Protein AF-A0A846QJW4-F1 (afdb_monomer_lite)

Secondary structure (DSSP, 8-state):
-PPP---HHHHHHHTT---SEEEE-TTSSEEPPP-SSSEEEEETTEEEEESSHHHHHHHHHTTS-EESSSEE-TT-GGGSTTEEEPP--------

Foldseek 3Di:
DDDDPDAVVNVCVVVVNDFPEEWEDEQQFKTADDDDPQYWYDYPFFIATDRDPVVVVVCCVVVCWPDDRMIGRPVGRCPRPRTDTDPPPPPPPDD

Organism: NCBI:txid995050

Structure (mmCIF, N/CA/C/O backbone):
data_AF-A0A846QJW4-F1
#
_entry.id   AF-A0A846QJW4-F1
#
loop_
_atom_site.group_PDB
_atom_site.id
_atom_site.type_symbol
_atom_site.label_atom_id
_atom_site.label_alt_id
_atom_site.label_comp_id
_atom_site.label_asym_id
_atom_site.label_entity_id
_atom_site.label_seq_id
_atom_site.pdbx_PDB_ins_code
_atom_site.Cartn_x
_atom_site.Cartn_y
_atom_site.Cartn_z
_atom_site.occupancy
_atom_site.B_iso_or_equiv
_atom_site.auth_seq_id
_atom_site.auth_comp_id
_atom_site.auth_asym_id
_atom_site.auth_atom_id
_atom_site.pdbx_PDB_model_num
ATOM 1 N N . MET A 1 1 ? 26.734 6.623 -14.043 1.00 36.56 1 MET A N 1
ATOM 2 C CA . MET A 1 1 ? 25.333 6.990 -14.354 1.00 36.56 1 MET A CA 1
ATOM 3 C C . MET A 1 1 ? 24.435 6.321 -13.316 1.00 36.56 1 MET A C 1
ATOM 5 O O . MET A 1 1 ? 24.215 5.121 -13.399 1.00 36.56 1 MET A O 1
ATOM 9 N N . GLY A 1 2 ? 24.037 7.029 -12.255 1.00 43.16 2 GLY A N 1
ATOM 10 C CA . GLY A 1 2 ? 23.169 6.445 -11.224 1.00 43.16 2 GLY A CA 1
ATOM 11 C C . GLY A 1 2 ? 21.771 6.224 -11.797 1.00 43.16 2 GLY A C 1
ATOM 12 O O . GLY A 1 2 ? 21.221 7.151 -12.391 1.00 43.16 2 GLY A O 1
ATOM 13 N N . LYS A 1 3 ? 21.209 5.015 -11.665 1.00 47.22 3 LYS A N 1
ATOM 14 C CA . LYS A 1 3 ? 19.814 4.753 -12.054 1.00 47.22 3 LYS A CA 1
ATOM 15 C C . LYS A 1 3 ? 18.930 5.798 -11.364 1.00 47.22 3 LYS A C 1
ATOM 17 O O . LYS A 1 3 ? 19.012 5.953 -10.144 1.00 47.22 3 LYS A O 1
ATOM 22 N N . LYS A 1 4 ? 18.140 6.557 -12.133 1.00 53.09 4 LYS A N 1
ATOM 23 C CA . LYS A 1 4 ? 17.147 7.477 -11.561 1.00 53.09 4 LYS A CA 1
ATOM 24 C C . LYS A 1 4 ? 16.245 6.633 -10.661 1.00 53.09 4 LYS A C 1
ATOM 26 O O . LYS A 1 4 ? 15.695 5.644 -11.129 1.00 53.09 4 LYS A O 1
ATOM 31 N N . LYS A 1 5 ? 16.154 6.975 -9.373 1.00 56.78 5 LYS A N 1
ATOM 32 C CA . LYS A 1 5 ? 15.239 6.294 -8.452 1.00 56.78 5 LYS A CA 1
ATOM 33 C C . LYS A 1 5 ? 13.829 6.550 -8.965 1.00 56.78 5 LYS A C 1
ATOM 35 O O . LYS A 1 5 ? 13.394 7.703 -8.973 1.00 56.78 5 LYS A O 1
ATOM 40 N N . ASP A 1 6 ? 13.158 5.510 -9.442 1.00 64.19 6 ASP A N 1
ATOM 41 C CA . ASP A 1 6 ? 11.765 5.618 -9.843 1.00 64.19 6 ASP A CA 1
ATOM 42 C C . ASP A 1 6 ? 10.952 6.038 -8.620 1.00 64.19 6 ASP A C 1
ATOM 44 O O . ASP A 1 6 ? 10.886 5.349 -7.604 1.00 64.19 6 ASP A O 1
ATOM 48 N N . THR A 1 7 ? 10.413 7.251 -8.682 1.00 82.31 7 THR A N 1
ATOM 49 C CA . THR A 1 7 ? 9.496 7.746 -7.661 1.00 82.31 7 THR A CA 1
ATOM 50 C C . THR A 1 7 ? 8.094 7.281 -8.016 1.00 82.31 7 THR A C 1
ATOM 52 O O . THR A 1 7 ? 7.761 7.123 -9.193 1.00 82.31 7 THR A O 1
ATOM 55 N N . TRP A 1 8 ? 7.227 7.150 -7.015 1.00 85.75 8 TRP A N 1
ATOM 56 C CA . TRP A 1 8 ? 5.817 6.844 -7.255 1.00 85.75 8 TRP A CA 1
ATOM 57 C C . TRP A 1 8 ? 5.153 7.869 -8.198 1.00 85.75 8 TRP A C 1
ATOM 59 O O . TRP A 1 8 ? 4.280 7.507 -8.975 1.00 85.75 8 TRP A O 1
ATOM 69 N N . ARG A 1 9 ? 5.609 9.132 -8.200 1.00 88.75 9 ARG A N 1
ATOM 70 C CA . ARG A 1 9 ? 5.127 10.180 -9.118 1.00 88.75 9 ARG A CA 1
ATOM 71 C C . ARG A 1 9 ? 5.487 9.892 -10.571 1.00 88.75 9 ARG A C 1
ATOM 73 O O . ARG A 1 9 ? 4.642 10.031 -11.447 1.00 88.75 9 ARG A O 1
ATOM 80 N N . ALA A 1 10 ? 6.733 9.487 -10.824 1.00 87.38 10 ALA A N 1
ATOM 81 C CA . ALA A 1 10 ? 7.180 9.127 -12.168 1.00 87.38 10 ALA A CA 1
ATOM 82 C C . ALA A 1 10 ? 6.413 7.907 -12.693 1.00 87.38 10 ALA A C 1
ATOM 84 O O . ALA A 1 10 ? 6.038 7.866 -13.860 1.00 87.38 10 ALA A O 1
ATOM 85 N N . PHE A 1 11 ? 6.147 6.933 -11.825 1.00 86.69 11 PHE A N 1
ATOM 86 C CA . PHE A 1 11 ? 5.306 5.789 -12.152 1.00 86.69 11 PHE A CA 1
ATOM 87 C C . PHE A 1 11 ? 3.858 6.202 -12.455 1.00 86.69 11 PHE A C 1
ATOM 89 O O . PHE A 1 11 ? 3.339 5.871 -13.518 1.00 86.69 11 PHE A O 1
ATOM 96 N N . ALA A 1 12 ? 3.228 6.989 -11.579 1.00 89.88 12 ALA A N 1
ATOM 97 C CA . ALA A 1 12 ? 1.857 7.455 -11.771 1.00 89.88 12 ALA A CA 1
ATOM 98 C C . ALA A 1 12 ? 1.686 8.232 -13.083 1.00 89.88 12 ALA A C 1
ATOM 100 O O . ALA A 1 12 ? 0.736 7.984 -13.819 1.00 89.88 12 ALA A O 1
ATOM 101 N N . ALA A 1 13 ? 2.640 9.107 -13.419 1.00 89.00 13 ALA A N 1
ATOM 102 C CA . ALA A 1 13 ? 2.633 9.844 -14.678 1.00 89.00 13 ALA A CA 1
ATOM 103 C C . ALA A 1 13 ? 2.732 8.916 -15.902 1.00 89.00 13 ALA A C 1
ATOM 105 O O . ALA A 1 13 ? 1.952 9.067 -16.838 1.00 89.00 13 ALA A O 1
ATOM 106 N N . ARG A 1 14 ? 3.645 7.931 -15.881 1.00 87.62 14 ARG A N 1
ATOM 107 C CA . ARG A 1 14 ? 3.820 6.952 -16.974 1.00 87.62 14 ARG A CA 1
ATOM 108 C C . ARG A 1 14 ? 2.585 6.084 -17.207 1.00 87.62 14 ARG A C 1
ATOM 110 O O . ARG A 1 14 ? 2.328 5.689 -18.336 1.00 87.62 14 ARG A O 1
ATOM 117 N N . HIS A 1 15 ? 1.840 5.792 -16.146 1.00 84.81 15 HIS A N 1
ATOM 118 C CA . HIS A 1 15 ? 0.648 4.946 -16.196 1.00 84.81 15 HIS A CA 1
ATOM 119 C C . HIS A 1 15 ? -0.665 5.743 -16.148 1.00 84.81 15 HIS A C 1
ATOM 121 O O . HIS A 1 15 ? -1.725 5.151 -15.973 1.00 84.81 15 HIS A O 1
ATOM 127 N N . HIS A 1 16 ? -0.611 7.073 -16.307 1.00 88.88 16 HIS A N 1
ATOM 128 C CA . HIS A 1 16 ? -1.772 7.974 -16.284 1.00 88.88 16 HIS A CA 1
ATOM 129 C C . HIS A 1 16 ? -2.681 7.804 -15.049 1.00 88.88 16 HIS A C 1
ATOM 131 O O . HIS A 1 16 ? -3.899 7.982 -15.116 1.00 88.88 16 HIS A O 1
ATOM 137 N N . LEU A 1 17 ? -2.083 7.478 -13.902 1.00 88.50 17 LEU A N 1
ATOM 138 C CA . LEU A 1 17 ? -2.789 7.271 -12.643 1.00 88.50 17 LEU A CA 1
ATOM 139 C C . LEU A 1 17 ? -3.106 8.616 -11.982 1.00 88.50 17 LEU A C 1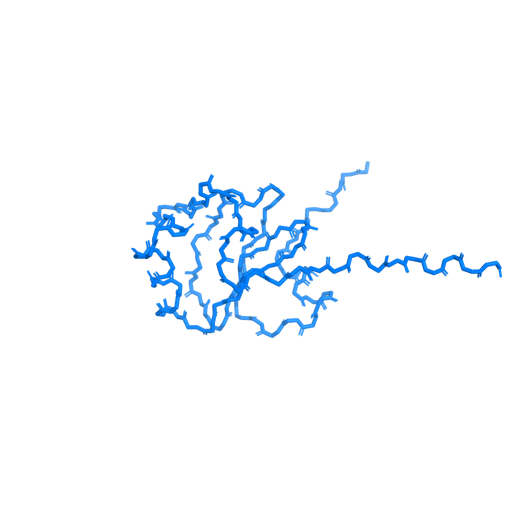
ATOM 141 O O . LEU A 1 17 ? -2.205 9.402 -11.684 1.00 88.50 17 LEU A O 1
ATOM 145 N N . LYS A 1 18 ? -4.390 8.867 -11.711 1.00 91.00 18 LYS A N 1
ATOM 146 C CA . LYS A 1 18 ? -4.852 10.048 -10.966 1.00 91.00 18 LYS A CA 1
ATOM 147 C C . LYS A 1 18 ? -4.836 9.764 -9.467 1.00 91.00 18 LYS A C 1
ATOM 149 O O . LYS A 1 18 ? -5.811 9.256 -8.928 1.00 91.00 18 LYS A O 1
ATOM 154 N N . VAL A 1 19 ? -3.716 10.060 -8.818 1.00 92.12 19 VAL A N 1
ATOM 155 C CA . VAL A 1 19 ? -3.472 9.733 -7.405 1.00 92.12 19 VAL A CA 1
ATOM 156 C C . VAL A 1 19 ? -3.067 10.958 -6.603 1.00 92.12 19 VAL A C 1
ATOM 158 O O . VAL A 1 19 ? -2.291 11.789 -7.073 1.00 92.12 19 VAL A O 1
ATOM 161 N N . GLU A 1 20 ?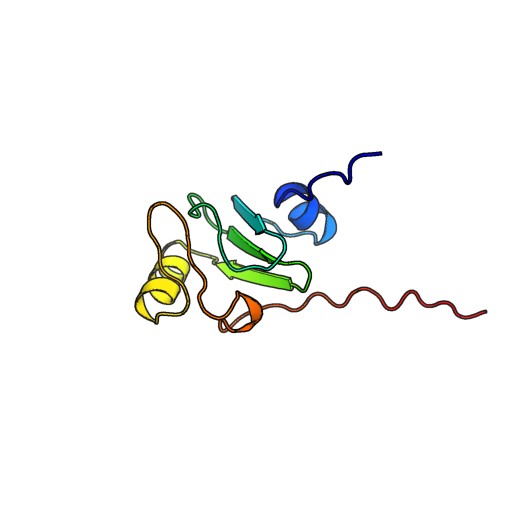 -3.516 11.009 -5.356 1.00 94.38 20 GLU A N 1
ATOM 162 C CA . GLU A 1 20 ? -3.066 11.997 -4.373 1.00 94.38 20 GLU A CA 1
ATOM 163 C 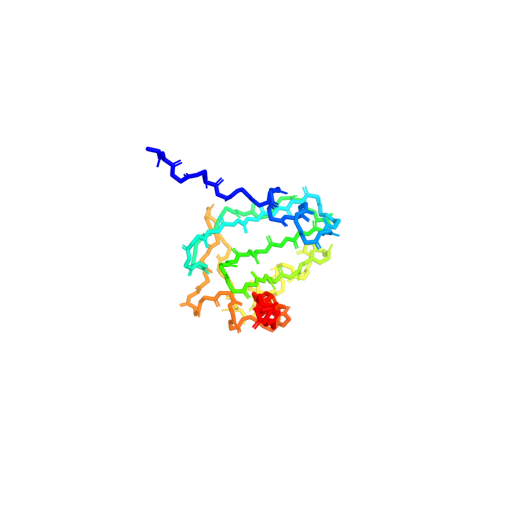C . GLU A 1 20 ? -1.738 11.568 -3.735 1.00 94.38 20 GLU A C 1
ATOM 165 O O . GLU A 1 20 ? -0.905 12.395 -3.351 1.00 94.38 20 GLU A O 1
ATOM 170 N N . HIS A 1 21 ? -1.505 10.255 -3.633 1.00 93.94 21 HIS A N 1
ATOM 171 C CA . HIS A 1 21 ? -0.291 9.715 -3.036 1.00 93.94 21 HIS A CA 1
ATOM 172 C C . HIS A 1 21 ? 0.077 8.337 -3.588 1.00 93.94 21 HIS A C 1
ATOM 174 O O . HIS A 1 21 ? -0.745 7.605 -4.128 1.00 93.94 21 HIS A O 1
ATOM 180 N N . GLY A 1 22 ? 1.331 7.942 -3.411 1.00 92.38 22 GLY A N 1
ATOM 181 C CA . GLY A 1 22 ? 1.771 6.599 -3.739 1.00 92.38 22 GLY A CA 1
ATOM 182 C C . GLY A 1 22 ? 3.027 6.231 -2.977 1.00 92.38 22 GLY A C 1
ATOM 183 O O . GLY A 1 22 ? 3.757 7.096 -2.488 1.00 92.38 22 GLY A O 1
ATOM 184 N N . ALA A 1 23 ? 3.292 4.937 -2.889 1.00 91.69 23 ALA A N 1
ATOM 185 C CA . ALA A 1 23 ? 4.577 4.438 -2.442 1.00 91.69 23 ALA A CA 1
ATOM 186 C C . ALA A 1 23 ? 5.100 3.412 -3.445 1.00 91.69 23 ALA A C 1
ATOM 188 O O . ALA A 1 23 ? 4.386 2.509 -3.874 1.00 91.69 23 ALA A O 1
ATOM 189 N N . TRP A 1 24 ? 6.365 3.578 -3.816 1.00 88.69 24 TRP A N 1
ATOM 190 C CA . TRP A 1 24 ? 7.064 2.720 -4.760 1.00 88.69 24 TRP A CA 1
ATOM 191 C C . TRP A 1 24 ? 8.296 2.133 -4.085 1.00 88.69 24 TRP A C 1
ATOM 193 O O . TRP A 1 24 ? 9.038 2.868 -3.423 1.00 88.69 24 TRP A O 1
ATOM 203 N N . ARG A 1 25 ? 8.517 0.828 -4.244 1.00 85.25 25 ARG A N 1
ATOM 204 C CA . ARG A 1 25 ? 9.709 0.150 -3.728 1.00 85.25 25 ARG A CA 1
ATOM 205 C C . ARG A 1 25 ? 10.049 -1.033 -4.624 1.00 85.25 25 ARG A C 1
ATOM 207 O O . ARG A 1 25 ? 9.217 -1.917 -4.822 1.00 85.25 25 ARG A O 1
ATOM 214 N N . ASP A 1 26 ? 11.294 -1.085 -5.087 1.00 74.88 26 ASP A N 1
ATOM 215 C CA . ASP A 1 26 ? 11.833 -2.271 -5.751 1.00 74.88 26 ASP A CA 1
ATOM 216 C C . ASP A 1 26 ? 11.729 -3.479 -4.793 1.00 74.88 26 ASP A C 1
ATOM 218 O O . ASP A 1 26 ? 12.196 -3.425 -3.651 1.00 74.88 26 ASP A O 1
ATOM 222 N N . GLY A 1 27 ? 11.034 -4.538 -5.221 1.00 71.88 27 GLY A N 1
ATOM 223 C CA . GLY A 1 27 ? 10.757 -5.748 -4.430 1.00 71.88 27 GLY A CA 1
ATOM 224 C C . GLY A 1 27 ? 9.450 -5.753 -3.619 1.00 71.88 27 GLY A C 1
ATOM 225 O O . GLY A 1 27 ? 9.059 -6.805 -3.118 1.00 71.88 27 GLY A O 1
ATOM 226 N N . GLY A 1 28 ? 8.753 -4.619 -3.483 1.00 77.56 28 GLY A N 1
ATOM 227 C CA . GLY A 1 28 ? 7.353 -4.587 -3.038 1.00 77.56 28 GLY A CA 1
ATOM 228 C C . GLY A 1 28 ? 7.042 -5.076 -1.609 1.00 77.56 28 GLY A C 1
ATOM 229 O O . GLY A 1 28 ? 5.895 -5.424 -1.329 1.00 77.56 28 GLY A O 1
ATOM 230 N N . ALA A 1 29 ? 8.032 -5.140 -0.710 1.00 85.06 29 ALA A N 1
ATOM 231 C CA . ALA A 1 29 ? 7.862 -5.686 0.647 1.00 85.06 29 ALA A CA 1
ATOM 232 C C . ALA A 1 29 ? 7.685 -4.624 1.750 1.00 85.06 29 ALA A C 1
ATOM 234 O O . ALA A 1 29 ? 7.097 -4.919 2.792 1.00 85.06 29 ALA A O 1
ATOM 235 N N . TRP A 1 30 ? 8.189 -3.403 1.540 1.00 88.12 30 TRP A N 1
ATOM 236 C CA . TRP A 1 30 ? 8.208 -2.343 2.554 1.00 88.12 30 TRP A CA 1
ATOM 237 C C . TRP A 1 30 ? 7.937 -0.972 1.944 1.00 88.12 30 TRP A C 1
ATOM 239 O O . TRP A 1 30 ? 8.580 -0.605 0.962 1.00 88.12 30 TRP A O 1
ATOM 249 N N . PHE A 1 31 ? 7.041 -0.190 2.545 1.00 91.62 31 PHE A N 1
ATOM 250 C CA . PHE A 1 31 ? 6.636 1.119 2.025 1.00 91.62 31 PHE A CA 1
ATOM 251 C C . PHE A 1 31 ? 6.434 2.151 3.130 1.00 91.62 31 PHE A C 1
ATOM 253 O O . PHE A 1 31 ? 6.145 1.813 4.275 1.00 91.62 31 PHE A O 1
ATOM 260 N N . HIS A 1 32 ? 6.504 3.432 2.772 1.00 91.31 32 HIS A N 1
ATOM 261 C CA . HIS A 1 32 ? 6.005 4.481 3.655 1.00 91.31 32 HIS A CA 1
ATOM 262 C C . HIS A 1 32 ? 4.470 4.428 3.749 1.00 91.31 32 HIS A C 1
ATOM 264 O O . HIS A 1 32 ? 3.820 4.132 2.744 1.00 91.31 32 HIS A O 1
ATOM 270 N N . PRO A 1 33 ? 3.879 4.752 4.916 1.00 93.75 33 PRO A N 1
ATOM 271 C CA . PRO A 1 33 ? 2.431 4.807 5.078 1.00 93.75 33 PRO A CA 1
ATOM 272 C C . PRO A 1 33 ? 1.766 5.765 4.087 1.00 93.75 33 PRO A C 1
ATOM 274 O O . PRO A 1 33 ? 2.248 6.881 3.863 1.00 93.75 33 PRO A O 1
ATOM 277 N N . LEU A 1 34 ? 0.628 5.349 3.530 1.00 94.00 34 LEU A N 1
ATOM 278 C CA . LEU A 1 34 ? -0.193 6.205 2.677 1.00 94.00 34 LEU A CA 1
ATOM 279 C C . LEU A 1 34 ? -0.956 7.224 3.536 1.00 94.00 34 LEU A C 1
ATOM 281 O O . LEU A 1 34 ? -1.552 6.861 4.548 1.00 94.00 34 LEU A O 1
ATOM 285 N N . LYS A 1 35 ? -0.906 8.507 3.150 1.00 93.62 35 LYS A N 1
ATOM 286 C CA . LYS A 1 35 ? -1.460 9.623 3.941 1.00 93.62 35 LYS A CA 1
ATOM 287 C C . LYS A 1 35 ? -2.619 10.363 3.270 1.00 93.62 35 LYS A C 1
ATOM 289 O O . LYS A 1 35 ? -3.399 10.993 3.973 1.00 93.62 35 LYS A O 1
ATOM 294 N N . ALA A 1 36 ? -2.727 10.287 1.947 1.00 95.69 36 ALA A N 1
ATOM 295 C CA . ALA A 1 36 ? -3.807 10.869 1.155 1.00 95.69 36 ALA A CA 1
ATOM 296 C C . ALA A 1 36 ? -4.316 9.819 0.163 1.00 95.69 36 ALA A C 1
ATOM 298 O O . ALA A 1 36 ? -3.570 8.893 -0.152 1.00 95.69 36 ALA A O 1
ATOM 299 N N . PHE A 1 37 ? -5.566 9.949 -0.276 1.00 95.94 37 PHE A N 1
ATOM 300 C CA . PHE A 1 37 ? -6.258 8.989 -1.136 1.00 95.94 37 PHE A CA 1
ATOM 301 C C . PHE A 1 37 ? -7.049 9.746 -2.215 1.00 95.94 37 PHE A C 1
ATOM 303 O O . PHE A 1 37 ? -7.545 10.829 -1.897 1.00 95.94 37 PHE A O 1
ATOM 310 N N . PRO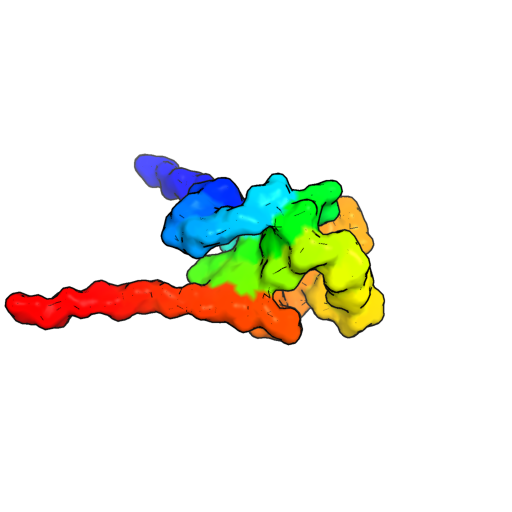 A 1 38 ? -7.177 9.218 -3.446 1.00 96.38 38 PRO A N 1
ATOM 311 C CA . PRO A 1 38 ? -6.766 7.883 -3.894 1.00 96.38 38 PRO A CA 1
ATOM 312 C C . PRO A 1 38 ? -5.248 7.668 -3.917 1.00 96.38 38 PRO A C 1
ATOM 314 O O . PRO A 1 38 ? -4.472 8.594 -4.178 1.00 96.38 38 PRO A O 1
ATOM 317 N N . ALA A 1 39 ? -4.815 6.448 -3.600 1.00 96.62 39 ALA A N 1
ATOM 318 C CA . ALA A 1 39 ? -3.401 6.110 -3.503 1.00 96.62 39 ALA A CA 1
ATOM 319 C C . ALA A 1 39 ? -3.070 4.680 -3.916 1.00 96.62 39 ALA A C 1
ATOM 321 O O . ALA A 1 39 ? -3.945 3.833 -4.050 1.00 96.62 39 ALA A O 1
ATOM 322 N N . PHE A 1 40 ? -1.778 4.402 -4.102 1.00 95.62 40 PHE A N 1
ATOM 323 C CA . PHE A 1 40 ? -1.319 3.080 -4.516 1.00 95.62 40 PHE A CA 1
ATOM 324 C C . PHE A 1 40 ? -0.030 2.624 -3.825 1.00 95.62 40 PHE A C 1
ATOM 326 O O . PHE A 1 40 ? 0.811 3.437 -3.425 1.00 95.62 40 PHE A O 1
ATOM 333 N N . LEU A 1 41 ? 0.144 1.303 -3.746 1.00 94.44 41 LEU A N 1
ATOM 334 C CA . LEU A 1 41 ? 1.435 0.651 -3.502 1.00 94.44 41 LEU A CA 1
ATOM 335 C C . LEU A 1 41 ? 1.890 -0.007 -4.801 1.00 94.44 41 LEU A C 1
ATOM 337 O O . LEU A 1 41 ? 1.123 -0.772 -5.380 1.00 94.44 41 LEU A O 1
ATOM 341 N N . GLY A 1 42 ? 3.104 0.285 -5.263 1.00 92.88 42 GLY A N 1
ATOM 342 C CA . GLY A 1 42 ? 3.614 -0.224 -6.538 1.00 92.88 42 GLY A CA 1
ATOM 343 C C . GLY A 1 42 ? 4.978 -0.900 -6.439 1.00 92.88 42 GLY A C 1
ATOM 344 O O . GLY A 1 42 ? 5.819 -0.522 -5.618 1.00 92.88 42 GLY A O 1
ATOM 345 N N . ASP A 1 43 ? 5.181 -1.886 -7.305 1.00 90.62 43 ASP A N 1
ATOM 346 C CA . ASP A 1 43 ? 6.433 -2.599 -7.533 1.00 90.62 43 ASP A CA 1
ATOM 347 C C . ASP A 1 43 ? 6.689 -2.753 -9.036 1.00 90.62 43 ASP A C 1
ATOM 349 O O . ASP A 1 43 ? 5.846 -2.444 -9.875 1.00 90.62 43 ASP A O 1
ATOM 353 N N . GLU A 1 44 ? 7.859 -3.276 -9.387 1.00 87.56 44 GLU A N 1
ATOM 354 C CA . GLU A 1 44 ? 8.298 -3.472 -10.773 1.00 87.56 44 GLU A CA 1
ATOM 355 C C . GLU A 1 44 ? 7.326 -4.255 -11.679 1.00 87.56 44 GLU A C 1
ATOM 357 O O . GLU A 1 44 ? 7.468 -4.192 -12.904 1.00 87.56 44 GLU A O 1
ATOM 362 N N . GLY A 1 45 ? 6.367 -4.992 -11.110 1.00 87.75 45 GLY A N 1
ATOM 363 C CA . GLY A 1 45 ? 5.374 -5.767 -11.848 1.00 87.75 45 GLY A CA 1
ATOM 364 C C . GLY A 1 45 ? 3.993 -5.115 -11.950 1.00 87.75 45 GLY A C 1
ATOM 365 O O . GLY A 1 45 ? 3.174 -5.587 -12.743 1.00 87.75 45 GLY A O 1
ATOM 366 N N . GLY A 1 46 ? 3.693 -4.075 -11.168 1.00 91.75 46 GLY A N 1
ATOM 367 C CA . GLY A 1 46 ? 2.323 -3.587 -11.039 1.00 91.75 46 GLY A CA 1
ATOM 368 C C . GLY A 1 46 ? 2.057 -2.762 -9.785 1.00 91.75 46 GLY A C 1
ATOM 369 O O . GLY A 1 46 ? 2.964 -2.231 -9.147 1.00 91.75 46 GLY A O 1
ATOM 370 N N . TYR A 1 47 ? 0.780 -2.626 -9.439 1.00 94.25 47 TYR A N 1
ATOM 371 C CA . TYR A 1 47 ? 0.354 -1.845 -8.281 1.00 94.25 47 TYR A CA 1
ATOM 372 C C . TYR A 1 47 ? -0.967 -2.333 -7.688 1.00 94.25 47 TYR A C 1
ATOM 374 O O . TYR A 1 47 ? -1.772 -2.973 -8.356 1.00 94.25 47 TYR A O 1
ATOM 382 N N . VAL A 1 48 ? -1.201 -2.000 -6.422 1.00 95.19 48 VAL A N 1
ATOM 383 C CA . VAL A 1 48 ? -2.498 -2.125 -5.745 1.00 95.19 48 VAL A CA 1
ATOM 384 C C . VAL A 1 48 ? -3.055 -0.731 -5.528 1.00 95.19 48 VAL A C 1
ATOM 386 O O . VAL A 1 48 ? -2.341 0.140 -5.026 1.00 95.19 48 VAL A O 1
ATOM 389 N N . TRP A 1 49 ? -4.319 -0.537 -5.889 1.00 96.38 49 TRP A N 1
ATOM 390 C CA . TRP A 1 49 ? -5.038 0.719 -5.718 1.00 96.38 49 TRP A CA 1
ATOM 391 C C . TRP A 1 49 ? -5.867 0.733 -4.434 1.00 96.38 49 TRP A C 1
ATOM 393 O O . TRP A 1 49 ? -6.490 -0.265 -4.080 1.00 96.38 49 TRP A O 1
ATOM 403 N N . PHE A 1 50 ? -5.907 1.886 -3.777 1.00 96.50 50 PHE A N 1
ATOM 404 C CA . PHE A 1 50 ? -6.786 2.190 -2.658 1.00 96.50 50 PHE A CA 1
ATOM 405 C C . PHE A 1 50 ? -7.510 3.498 -2.974 1.00 96.50 50 PHE A C 1
ATOM 407 O O . PHE A 1 50 ? -6.891 4.565 -2.951 1.00 96.50 50 PHE A O 1
ATOM 414 N N . GLU A 1 51 ? -8.809 3.427 -3.265 1.00 96.56 51 GLU A N 1
ATOM 415 C CA . GLU A 1 51 ? -9.610 4.623 -3.546 1.00 96.56 51 GLU A CA 1
ATOM 416 C C . GLU A 1 51 ? -9.780 5.456 -2.271 1.00 96.56 51 GLU A C 1
ATOM 418 O O . GLU A 1 51 ? -9.721 6.684 -2.286 1.00 96.56 51 GLU A O 1
ATOM 423 N N . THR A 1 52 ? -9.921 4.771 -1.137 1.00 97.38 52 THR A N 1
ATOM 424 C CA . THR A 1 52 ? -10.207 5.371 0.161 1.00 97.38 52 THR A CA 1
ATOM 425 C C . THR A 1 52 ? -9.256 4.888 1.251 1.00 97.38 52 THR A C 1
ATOM 427 O O . THR A 1 52 ? -8.696 3.787 1.216 1.00 97.38 52 THR A O 1
ATOM 430 N N . LYS A 1 53 ? -9.153 5.690 2.318 1.00 96.62 53 LYS A N 1
ATOM 431 C CA . LYS A 1 53 ? -8.462 5.289 3.551 1.00 96.62 53 LYS A CA 1
ATOM 432 C C . LYS A 1 53 ? -9.044 4.000 4.142 1.00 96.62 53 LYS A C 1
ATOM 434 O O . LYS A 1 53 ? -8.304 3.193 4.697 1.00 96.62 53 LYS A O 1
ATOM 439 N N . GLN A 1 54 ? -10.355 3.797 4.013 1.00 96.88 54 GLN A N 1
ATOM 440 C CA . GLN A 1 54 ? -11.036 2.640 4.582 1.00 96.88 54 GLN A CA 1
ATOM 441 C C . GLN A 1 54 ? -10.637 1.333 3.889 1.00 96.88 54 GLN A C 1
ATOM 443 O O . GLN A 1 54 ? -10.416 0.335 4.571 1.00 96.88 54 GLN A O 1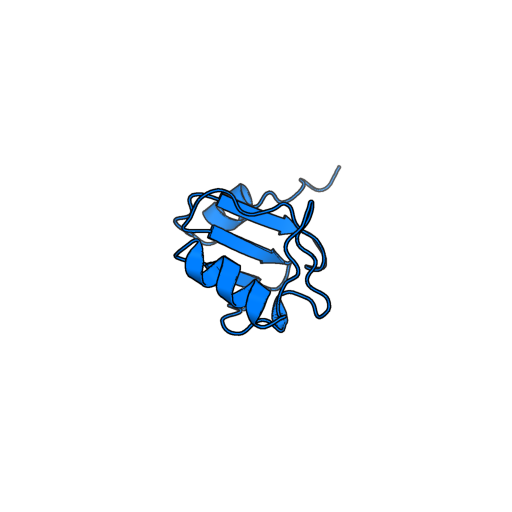
ATOM 448 N N . GLU A 1 55 ? -10.477 1.325 2.564 1.00 95.94 55 GLU A N 1
ATOM 449 C CA . GLU A 1 55 ? -9.969 0.148 1.841 1.00 95.94 55 GLU A CA 1
ATOM 450 C C . GLU A 1 55 ? -8.540 -0.199 2.255 1.00 95.94 55 GLU A C 1
ATOM 452 O O . GLU A 1 55 ? -8.226 -1.366 2.495 1.00 95.94 55 GLU A O 1
ATOM 457 N N . TYR A 1 56 ? -7.693 0.817 2.412 1.00 96.12 56 TYR A N 1
ATOM 458 C CA . TYR A 1 56 ? -6.328 0.648 2.898 1.00 96.12 56 TYR A CA 1
ATOM 459 C C . TYR A 1 56 ? -6.283 0.047 4.314 1.00 96.12 56 TYR A C 1
ATOM 461 O O . TYR A 1 56 ? -5.561 -0.920 4.562 1.00 96.12 56 TYR A O 1
ATOM 469 N N . GLU A 1 57 ? -7.105 0.542 5.240 1.00 95.56 57 GLU A N 1
ATOM 470 C CA . GLU A 1 57 ? -7.212 -0.025 6.591 1.00 95.56 57 GLU A CA 1
ATOM 471 C C . GLU A 1 57 ? -7.806 -1.441 6.592 1.00 95.56 57 GLU A C 1
ATOM 473 O O . GLU A 1 57 ? -7.361 -2.299 7.359 1.00 95.56 57 GLU A O 1
ATOM 478 N N . ASN A 1 58 ? -8.781 -1.715 5.722 1.00 96.00 58 ASN A N 1
ATOM 479 C CA . ASN A 1 58 ? -9.381 -3.040 5.574 1.00 96.00 58 ASN A CA 1
ATOM 480 C C . ASN A 1 58 ? -8.372 -4.063 5.037 1.00 96.00 58 ASN A C 1
ATOM 482 O O . ASN A 1 58 ? -8.348 -5.193 5.525 1.00 96.00 58 ASN A O 1
ATOM 486 N N . ALA A 1 59 ? -7.487 -3.671 4.115 1.00 94.31 59 ALA A N 1
ATOM 487 C CA . ALA A 1 59 ? -6.372 -4.515 3.689 1.00 94.31 59 ALA A CA 1
ATOM 488 C C . ALA A 1 59 ? -5.432 -4.853 4.861 1.00 94.31 59 ALA A C 1
ATOM 490 O O . ALA A 1 59 ? -4.932 -5.979 4.954 1.00 94.31 59 ALA A O 1
ATOM 491 N N . GLY A 1 60 ? -5.245 -3.905 5.785 1.00 94.31 60 GLY A N 1
ATOM 492 C CA . GLY A 1 60 ? -4.537 -4.120 7.046 1.00 94.31 60 GLY A CA 1
ATOM 493 C C . GLY A 1 60 ? -5.226 -5.142 7.952 1.00 94.31 60 GLY A C 1
ATOM 494 O O . GLY A 1 60 ? -4.608 -6.115 8.384 1.00 94.31 60 GLY A O 1
ATOM 495 N N . LYS A 1 61 ? -6.529 -4.965 8.194 1.00 94.94 61 LYS A N 1
ATOM 496 C CA . LYS A 1 61 ? -7.345 -5.878 9.019 1.00 94.94 61 LYS A CA 1
ATOM 497 C C . LYS A 1 61 ? -7.416 -7.292 8.444 1.00 94.94 61 LYS A C 1
ATOM 499 O O . LYS A 1 61 ? -7.385 -8.257 9.199 1.00 94.94 61 LYS A O 1
ATOM 504 N N . ALA A 1 62 ? -7.473 -7.416 7.120 1.00 93.62 62 ALA A N 1
ATOM 505 C CA . ALA A 1 62 ? -7.463 -8.698 6.421 1.00 93.62 62 ALA A CA 1
ATOM 506 C C . ALA A 1 62 ? -6.076 -9.376 6.405 1.00 93.62 62 ALA A C 1
ATOM 508 O O . ALA A 1 62 ? -5.944 -10.500 5.925 1.00 93.62 62 ALA A O 1
ATOM 509 N N . GLY A 1 63 ? -5.035 -8.713 6.924 1.00 93.69 63 GLY A N 1
ATOM 510 C CA . GLY A 1 63 ? -3.691 -9.274 7.049 1.00 93.69 63 GLY A CA 1
ATOM 511 C C . GLY A 1 63 ? -2.870 -9.264 5.757 1.00 93.69 63 GLY A C 1
ATOM 512 O O . GLY A 1 63 ? -1.804 -9.883 5.717 1.00 93.69 63 GLY A O 1
ATOM 513 N N . TYR A 1 64 ? -3.326 -8.565 4.713 1.00 93.88 64 TYR A N 1
ATOM 514 C CA . TYR A 1 64 ? -2.566 -8.406 3.468 1.00 93.88 64 TYR A CA 1
ATOM 515 C C . TYR A 1 64 ? -1.378 -7.463 3.644 1.00 93.88 64 TYR A C 1
ATOM 517 O O . TYR A 1 64 ? -0.304 -7.698 3.087 1.00 93.88 64 TYR A O 1
ATOM 525 N N . ILE A 1 65 ? -1.565 -6.423 4.455 1.00 95.19 65 ILE A N 1
ATOM 526 C CA . ILE A 1 65 ? -0.528 -5.462 4.820 1.00 95.19 65 ILE A CA 1
ATOM 527 C C . ILE A 1 65 ? -0.479 -5.300 6.339 1.00 95.19 65 ILE A C 1
ATOM 529 O O . ILE A 1 65 ? -1.474 -5.496 7.031 1.00 95.19 65 ILE A O 1
ATOM 533 N N . ARG A 1 66 ? 0.677 -4.925 6.879 1.00 94.69 66 ARG A N 1
ATOM 534 C CA . ARG A 1 66 ? 0.827 -4.539 8.286 1.00 94.69 66 ARG A CA 1
ATOM 535 C C . ARG A 1 66 ? 1.186 -3.065 8.327 1.00 94.69 66 ARG A C 1
ATOM 537 O O . ARG A 1 66 ? 2.244 -2.687 7.834 1.00 94.69 66 ARG A O 1
ATOM 544 N N . ILE A 1 67 ? 0.294 -2.250 8.877 1.00 94.19 67 ILE A N 1
ATOM 545 C CA . ILE A 1 67 ? 0.440 -0.794 8.924 1.00 94.19 67 ILE A CA 1
ATOM 546 C C . ILE A 1 67 ? 1.080 -0.421 10.264 1.00 94.19 67 ILE A C 1
ATOM 548 O O . ILE A 1 67 ? 0.485 -0.644 11.316 1.00 94.19 67 ILE A O 1
ATOM 552 N N . GLY A 1 68 ? 2.289 0.136 10.225 1.00 90.75 68 GLY A N 1
ATOM 553 C CA . GLY A 1 68 ? 2.985 0.695 11.384 1.00 90.75 68 GLY A CA 1
ATOM 554 C C . GLY A 1 68 ? 3.726 1.977 11.005 1.00 90.75 68 GLY A C 1
ATOM 555 O O . GLY A 1 68 ? 3.207 2.796 10.248 1.00 90.75 68 GLY A O 1
ATOM 556 N N . VAL A 1 69 ? 4.960 2.137 11.495 1.00 90.75 69 VAL A N 1
ATOM 557 C CA . VAL A 1 69 ? 5.872 3.208 11.034 1.00 90.75 69 VAL A CA 1
ATOM 558 C C . VAL A 1 69 ? 6.153 3.075 9.533 1.00 90.75 69 VAL A C 1
ATOM 560 O O . VAL A 1 69 ? 6.195 4.065 8.807 1.00 90.75 69 VAL A O 1
ATOM 563 N N . GLU A 1 70 ? 6.277 1.833 9.072 1.00 92.75 70 GLU A N 1
ATOM 564 C CA . GLU A 1 70 ? 6.291 1.436 7.669 1.00 92.75 70 GLU A CA 1
ATOM 565 C C . GLU A 1 70 ? 5.161 0.433 7.419 1.00 92.75 70 GLU A C 1
ATOM 567 O O . GLU A 1 70 ? 4.663 -0.226 8.337 1.00 92.75 70 GLU A O 1
ATOM 572 N N . ILE A 1 71 ? 4.759 0.315 6.160 1.00 93.12 71 ILE A N 1
ATOM 573 C CA . ILE A 1 71 ? 3.891 -0.754 5.690 1.00 93.12 71 ILE A CA 1
ATOM 574 C C . ILE A 1 71 ? 4.776 -1.953 5.386 1.00 93.12 71 ILE A C 1
ATOM 576 O O . ILE A 1 71 ? 5.661 -1.856 4.537 1.00 93.12 71 ILE A O 1
ATOM 580 N N . ASN A 1 72 ? 4.509 -3.083 6.027 1.00 94.50 72 ASN A N 1
ATOM 581 C CA . ASN A 1 72 ? 5.075 -4.368 5.634 1.00 94.50 72 ASN A CA 1
ATOM 582 C C . ASN A 1 72 ? 4.053 -5.148 4.803 1.00 94.50 72 ASN A C 1
ATOM 584 O O . ASN A 1 72 ? 2.883 -5.239 5.181 1.00 94.50 72 ASN A O 1
ATOM 588 N N . VAL A 1 73 ? 4.504 -5.742 3.703 1.00 93.25 73 VAL A N 1
ATOM 589 C CA . VAL A 1 73 ? 3.698 -6.627 2.859 1.00 93.25 73 VAL A CA 1
ATOM 590 C C . VAL A 1 73 ? 4.367 -8.005 2.846 1.00 93.25 73 VAL A C 1
ATOM 592 O O . VAL A 1 73 ? 5.224 -8.258 1.999 1.00 93.25 73 VAL A O 1
ATOM 595 N N . PRO A 1 74 ? 4.020 -8.916 3.779 1.00 87.12 74 PRO A N 1
ATOM 596 C CA . PRO A 1 74 ? 4.822 -10.113 4.055 1.00 87.12 74 PRO A CA 1
ATOM 597 C C . PRO A 1 74 ? 4.964 -11.051 2.856 1.00 87.12 74 PRO A C 1
ATOM 599 O O . PRO A 1 74 ? 5.960 -11.752 2.719 1.00 87.12 74 PRO A O 1
ATOM 602 N N . LYS A 1 75 ? 3.937 -11.078 2.002 1.00 88.94 75 LYS A N 1
ATOM 603 C CA . LYS A 1 75 ? 3.889 -11.904 0.794 1.00 88.94 75 LYS A CA 1
ATOM 604 C C . LYS A 1 75 ? 4.221 -11.108 -0.475 1.00 88.94 75 LYS A C 1
ATOM 606 O O . LYS A 1 75 ? 4.209 -11.688 -1.549 1.00 88.94 75 LYS A O 1
ATOM 611 N N . GLY A 1 76 ? 4.533 -9.813 -0.364 1.00 90.00 76 GLY A N 1
ATOM 612 C CA . GLY A 1 76 ? 4.677 -8.888 -1.493 1.00 90.00 76 GLY A CA 1
ATOM 613 C C . GLY A 1 76 ? 3.333 -8.430 -2.073 1.00 90.00 76 GLY A C 1
ATOM 614 O O . GLY A 1 76 ? 2.325 -9.140 -1.987 1.00 90.00 76 GLY A O 1
ATOM 615 N N . ILE A 1 77 ? 3.305 -7.233 -2.671 1.00 92.81 77 ILE A N 1
ATOM 616 C CA . ILE A 1 77 ? 2.046 -6.598 -3.111 1.00 92.81 77 ILE A CA 1
ATOM 617 C C . ILE A 1 77 ? 1.299 -7.377 -4.197 1.00 92.81 77 ILE A C 1
ATOM 619 O O . ILE A 1 77 ? 0.074 -7.315 -4.246 1.00 92.81 77 ILE A O 1
ATOM 623 N N . ARG A 1 78 ? 2.000 -8.186 -5.000 1.00 92.25 78 ARG A N 1
ATOM 624 C CA . ARG A 1 78 ? 1.394 -9.045 -6.032 1.00 92.25 78 ARG A CA 1
ATOM 625 C C . ARG A 1 78 ? 0.390 -10.075 -5.495 1.00 92.25 78 ARG A C 1
ATOM 627 O O . ARG A 1 78 ? -0.366 -10.648 -6.270 1.00 92.25 78 ARG A O 1
ATOM 634 N N . HIS A 1 79 ? 0.421 -10.357 -4.190 1.00 90.88 79 HIS A N 1
ATOM 635 C CA . HIS A 1 79 ? -0.486 -11.301 -3.528 1.00 90.88 79 HIS A CA 1
ATOM 636 C C . HIS A 1 79 ? -1.685 -10.617 -2.854 1.00 90.88 79 HIS A C 1
ATOM 638 O O . HIS A 1 79 ? -2.511 -11.302 -2.249 1.00 90.88 79 HIS A O 1
ATOM 644 N N . ILE A 1 80 ? -1.781 -9.288 -2.922 1.00 92.38 80 ILE A N 1
ATOM 645 C CA . ILE A 1 80 ? -2.933 -8.548 -2.410 1.00 92.38 80 ILE A CA 1
ATOM 646 C C . ILE A 1 80 ? -4.056 -8.619 -3.461 1.00 92.38 80 ILE A C 1
ATOM 648 O O . ILE A 1 80 ? -3.794 -8.378 -4.644 1.00 92.38 80 ILE A O 1
ATOM 652 N N . PRO A 1 81 ? -5.306 -8.933 -3.070 1.00 93.19 81 PRO A N 1
ATOM 653 C CA . PRO A 1 81 ? -6.447 -8.844 -3.973 1.00 93.19 81 PRO A CA 1
ATOM 654 C C . PRO A 1 81 ? -6.553 -7.452 -4.603 1.00 93.19 81 PRO A C 1
ATOM 656 O O . PRO A 1 81 ? -6.406 -6.446 -3.915 1.00 93.19 81 PRO A O 1
ATOM 659 N N . GLY A 1 82 ? -6.805 -7.399 -5.911 1.00 92.19 82 GLY A N 1
ATOM 660 C CA . GLY A 1 82 ? -6.839 -6.136 -6.653 1.00 92.19 82 GLY A CA 1
ATOM 661 C C . GLY A 1 82 ? -5.473 -5.650 -7.149 1.00 92.19 82 GLY A C 1
ATOM 662 O O . GLY A 1 82 ? -5.376 -4.518 -7.614 1.00 92.19 82 GLY A O 1
ATOM 663 N N . TYR A 1 83 ? -4.424 -6.479 -7.087 1.00 94.69 83 TYR A N 1
ATOM 664 C CA . TYR A 1 83 ? -3.163 -6.187 -7.769 1.00 94.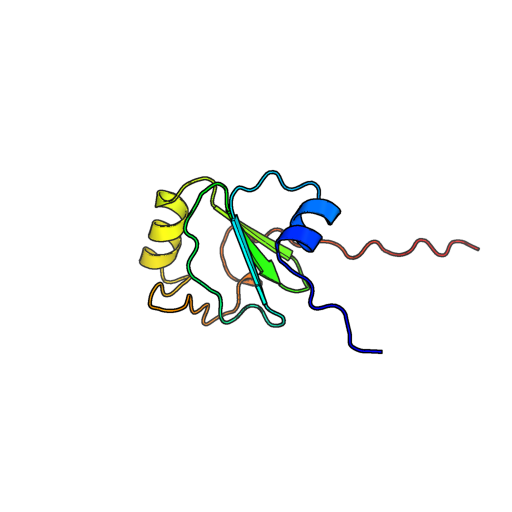69 83 TYR A CA 1
ATOM 665 C C . TYR A 1 83 ? -3.357 -6.109 -9.289 1.00 94.69 83 TYR A C 1
ATOM 667 O O . TYR A 1 83 ? -3.765 -7.075 -9.938 1.00 94.69 83 TYR A O 1
ATOM 675 N N . ILE A 1 84 ? -3.014 -4.956 -9.854 1.00 93.81 84 ILE A N 1
ATOM 676 C CA . ILE A 1 84 ? -3.046 -4.671 -11.282 1.00 93.81 84 ILE A CA 1
ATOM 677 C C . ILE A 1 84 ? -1.635 -4.875 -11.823 1.00 93.81 84 ILE A C 1
ATOM 679 O O . ILE A 1 84 ? -0.725 -4.083 -11.567 1.00 93.81 84 ILE A O 1
ATOM 683 N N . LYS A 1 85 ? -1.455 -5.959 -12.581 1.00 92.19 85 LYS A N 1
ATOM 684 C CA . LYS A 1 85 ? -0.197 -6.251 -13.264 1.00 92.19 85 LYS A CA 1
ATOM 685 C C . LYS A 1 85 ? -0.028 -5.301 -14.443 1.00 92.19 85 LYS A C 1
ATOM 687 O O . LYS A 1 85 ? -0.884 -5.241 -15.324 1.00 92.19 85 LYS A O 1
ATOM 692 N N . ILE A 1 86 ? 1.106 -4.620 -14.494 1.00 88.38 86 ILE A N 1
ATOM 693 C CA . ILE A 1 86 ? 1.507 -3.868 -15.675 1.00 88.38 86 ILE A CA 1
ATOM 694 C C . ILE A 1 86 ? 2.199 -4.853 -16.603 1.00 88.38 86 ILE A C 1
ATOM 696 O O . ILE A 1 86 ? 3.224 -5.449 -16.265 1.00 88.38 86 ILE A O 1
ATOM 700 N N . MET A 1 87 ? 1.627 -5.052 -17.785 1.00 78.94 87 MET A N 1
ATOM 701 C CA . MET A 1 87 ? 2.375 -5.687 -18.856 1.00 78.94 87 MET A CA 1
ATOM 702 C C . MET A 1 87 ? 3.498 -4.722 -19.225 1.00 78.94 87 MET A C 1
ATOM 704 O O . MET A 1 87 ? 3.238 -3.585 -19.612 1.00 78.94 87 MET A O 1
ATOM 708 N N . LYS A 1 88 ? 4.754 -5.153 -19.065 1.00 65.75 88 LYS A N 1
ATOM 709 C CA . LYS A 1 88 ? 5.822 -4.530 -19.842 1.00 65.75 88 LYS A CA 1
ATOM 710 C C . LYS A 1 88 ? 5.414 -4.758 -21.282 1.00 65.75 88 LYS A C 1
ATOM 712 O O . LYS A 1 88 ? 5.243 -5.916 -21.664 1.00 65.75 88 LYS A O 1
ATOM 717 N N . ASP A 1 89 ? 5.148 -3.659 -21.981 1.00 56.19 89 ASP A N 1
ATOM 718 C CA . ASP A 1 89 ? 4.869 -3.650 -23.406 1.00 56.19 89 ASP A CA 1
ATOM 719 C C . ASP A 1 89 ? 5.819 -4.666 -24.037 1.00 56.19 89 ASP A C 1
ATOM 721 O O . ASP A 1 89 ? 7.037 -4.595 -23.830 1.00 56.19 89 ASP A O 1
ATOM 725 N N . PHE A 1 90 ? 5.265 -5.697 -24.675 1.00 51.41 90 PHE A N 1
ATOM 726 C CA . PHE A 1 90 ? 6.063 -6.451 -25.620 1.00 51.41 90 PHE A CA 1
ATOM 727 C C . PHE A 1 90 ? 6.483 -5.395 -26.627 1.00 51.41 90 PHE A C 1
ATOM 729 O O . PHE A 1 90 ? 5.645 -4.984 -27.423 1.00 51.41 90 PHE A O 1
ATOM 736 N N . GLU A 1 91 ? 7.727 -4.911 -26.539 1.00 50.16 91 GLU A N 1
ATOM 737 C CA . GLU A 1 91 ? 8.340 -4.158 -27.621 1.00 50.16 91 GLU A CA 1
ATOM 738 C C . GLU A 1 91 ? 8.097 -5.004 -28.865 1.00 50.16 91 GLU A C 1
ATOM 740 O O . GLU A 1 91 ? 8.713 -6.059 -29.048 1.00 50.16 91 GLU A O 1
ATOM 745 N N . GLN A 1 92 ? 7.103 -4.601 -29.657 1.00 46.78 92 GLN A N 1
ATOM 746 C CA . GLN A 1 92 ? 6.811 -5.187 -30.946 1.00 46.78 92 GLN A CA 1
ATOM 747 C C . GLN A 1 92 ? 7.983 -4.809 -31.831 1.00 46.78 92 GLN A C 1
ATOM 749 O O . GLN A 1 92 ? 7.962 -3.826 -32.563 1.00 46.78 92 GLN A O 1
ATOM 754 N N . LYS A 1 93 ? 9.038 -5.605 -31.721 1.00 48.34 93 LYS A N 1
ATOM 755 C CA . LYS A 1 93 ? 10.060 -5.728 -32.734 1.00 48.34 93 LYS A CA 1
ATOM 756 C C . LYS A 1 93 ? 9.485 -6.660 -33.796 1.00 48.34 93 LYS A C 1
ATOM 758 O O . LYS A 1 93 ? 9.780 -7.851 -33.807 1.00 48.34 93 LYS A O 1
ATOM 763 N N . TYR A 1 94 ? 8.583 -6.123 -34.610 1.00 50.72 94 TYR A N 1
ATOM 764 C CA . TYR A 1 94 ? 8.329 -6.671 -35.933 1.00 50.72 94 TYR A CA 1
ATOM 765 C C . TYR A 1 94 ? 9.196 -5.877 -36.911 1.00 50.72 94 TYR A C 1
ATOM 767 O O . TYR A 1 94 ? 9.034 -4.665 -37.013 1.00 50.72 94 TYR A O 1
ATOM 775 N N . ASP A 1 95 ? 10.160 -6.626 -37.455 1.00 49.12 95 ASP A N 1
ATOM 776 C CA . ASP A 1 95 ? 11.052 -6.445 -38.617 1.00 49.12 95 ASP A CA 1
ATOM 777 C C . ASP A 1 95 ? 11.232 -5.037 -39.216 1.00 49.12 95 ASP A C 1
ATOM 779 O O . ASP A 1 95 ? 10.279 -4.502 -39.828 1.00 49.12 95 ASP A O 1
#

Radius of gyration: 14.01 Å; chains: 1; bounding box: 36×24×50 Å

pLDDT: mean 85.48, std 15.15, range [36.56, 97.38]

Sequence (95 aa):
MGKKKDTWRAFAARHHLKVEHGAWRDGGAWFHPLKAFPAFLGDEGGYVWFETKQEYENAGKAGYIRIGVEINVPKGIRHIPGYIKIMKDFEQKYD